Protein AF-A0A966D1I8-F1 (afdb_monomer_lite)

Radius of gyration: 20.54 Å; chains: 1; bounding box: 32×36×70 Å

Foldseek 3Di:
DLVVLLVLLCVLCVPPPDDPVSVVVSVVLSVVLVVQLVVCVVVVDDNVVSNVVSSVVSVVVSVVVVVVVVVVVDDDDDDDDPPPDDPDD

Sequence (89 aa):
MKDRIKTHIENLFADVPENRQINDLREELLANGLSKYDDLIEQGMTPEDAYRSVISGIGDMTGLLSQLRAQKMMDPIYHCGRSRAAHFQ

Secondary structure (DSSP, 8-state):
-HHHHHHHHHHHHHTS---HHHHHHHHHHHHHHHHHHHHHHHTT--HHHHHHHHHHHHHHHHHHHHHHHHHTT--S-------------

pLDDT: mean 76.63, std 17.06, range [41.81, 95.38]

Structure (mmCIF, N/CA/C/O backbone):
data_AF-A0A966D1I8-F1
#
_entry.id   AF-A0A966D1I8-F1
#
loop_
_atom_site.group_PDB
_atom_site.id
_atom_site.type_symbol
_atom_site.label_atom_id
_atom_site.label_alt_id
_atom_site.label_comp_id
_atom_site.label_asym_id
_atom_site.label_entity_id
_atom_site.label_seq_id
_atom_site.pdbx_PDB_ins_code
_atom_site.Cartn_x
_atom_site.Cartn_y
_atom_site.Cartn_z
_atom_site.occupancy
_atom_site.B_iso_or_equiv
_atom_site.auth_seq_id
_atom_site.auth_comp_id
_atom_site.auth_asym_id
_atom_site.auth_atom_id
_atom_site.pdbx_PDB_model_num
ATOM 1 N N . MET A 1 1 ? -8.012 -8.264 6.104 1.00 85.81 1 MET A N 1
ATOM 2 C CA . MET A 1 1 ? -7.835 -7.381 4.924 1.00 85.81 1 MET A CA 1
ATOM 3 C C . MET A 1 1 ? -6.373 -7.106 4.599 1.00 85.81 1 MET A C 1
ATOM 5 O O . MET A 1 1 ? -6.046 -7.119 3.421 1.00 85.81 1 MET A O 1
ATOM 9 N N . LYS A 1 2 ? -5.488 -6.926 5.592 1.00 81.44 2 LYS A N 1
ATOM 10 C CA . LYS A 1 2 ? -4.042 -6.731 5.372 1.00 81.44 2 LYS A CA 1
ATOM 11 C C . LYS A 1 2 ? -3.399 -7.816 4.495 1.00 81.44 2 LYS A C 1
ATOM 13 O O . LYS A 1 2 ? -2.684 -7.482 3.557 1.00 81.44 2 LYS A O 1
ATOM 18 N N . ASP A 1 3 ? -3.756 -9.087 4.691 1.00 88.19 3 ASP A N 1
ATOM 19 C CA . ASP A 1 3 ? -3.296 -10.186 3.825 1.00 88.19 3 ASP A CA 1
ATOM 20 C C . ASP A 1 3 ? -3.688 -9.999 2.358 1.00 88.19 3 ASP A C 1
ATOM 22 O O . ASP A 1 3 ? -2.886 -10.243 1.466 1.00 88.19 3 ASP A O 1
ATOM 26 N N . ARG A 1 4 ? -4.892 -9.477 2.086 1.00 88.94 4 ARG A N 1
ATOM 27 C CA . ARG A 1 4 ? -5.342 -9.199 0.714 1.00 88.94 4 ARG A CA 1
ATOM 28 C C . ARG A 1 4 ? -4.544 -8.071 0.064 1.00 88.94 4 ARG A C 1
ATOM 30 O O . ARG A 1 4 ? -4.395 -8.076 -1.153 1.00 88.94 4 ARG A O 1
ATOM 37 N N . ILE A 1 5 ? -4.064 -7.104 0.851 1.00 87.69 5 ILE A N 1
ATOM 38 C CA . ILE A 1 5 ? -3.178 -6.030 0.372 1.00 87.69 5 ILE A CA 1
ATOM 39 C C . ILE A 1 5 ? -1.828 -6.634 0.013 1.00 87.69 5 ILE A C 1
ATOM 41 O O . ILE A 1 5 ? -1.354 -6.435 -1.101 1.00 87.69 5 ILE A O 1
ATOM 45 N N . LYS A 1 6 ? -1.266 -7.445 0.916 1.00 89.06 6 LYS A N 1
ATOM 46 C CA . LYS A 1 6 ? -0.014 -8.161 0.676 1.00 89.06 6 LYS A CA 1
ATOM 47 C C . LYS A 1 6 ? -0.089 -9.001 -0.596 1.00 89.06 6 LYS A C 1
ATOM 49 O O . LYS A 1 6 ? 0.706 -8.773 -1.495 1.00 89.06 6 LYS A O 1
ATOM 54 N N . THR A 1 7 ? -1.082 -9.880 -0.728 1.00 89.75 7 THR A N 1
ATOM 55 C CA . THR A 1 7 ? -1.252 -10.713 -1.929 1.00 89.75 7 THR A CA 1
ATOM 56 C C . THR A 1 7 ? -1.404 -9.874 -3.199 1.00 89.75 7 THR A C 1
ATOM 58 O O . THR A 1 7 ? -0.860 -10.234 -4.236 1.00 89.75 7 THR A O 1
ATOM 61 N N . HIS A 1 8 ? -2.116 -8.744 -3.143 1.00 88.19 8 HIS A N 1
ATOM 62 C CA . HIS A 1 8 ? -2.254 -7.871 -4.307 1.00 88.19 8 HIS A CA 1
ATOM 63 C C . HIS A 1 8 ? -0.910 -7.269 -4.731 1.00 88.19 8 HIS A C 1
ATOM 65 O O . HIS A 1 8 ? -0.565 -7.319 -5.907 1.00 88.19 8 HIS A O 1
ATOM 71 N N . ILE A 1 9 ? -0.137 -6.752 -3.774 1.00 85.31 9 ILE A N 1
ATOM 72 C CA . ILE A 1 9 ? 1.201 -6.209 -4.028 1.00 85.31 9 ILE A CA 1
ATOM 73 C C . ILE A 1 9 ? 2.118 -7.308 -4.563 1.00 85.31 9 ILE A C 1
ATOM 75 O O . ILE A 1 9 ? 2.778 -7.109 -5.573 1.00 85.31 9 ILE A O 1
ATOM 79 N N . GLU A 1 10 ? 2.117 -8.488 -3.948 1.00 86.50 10 GLU A N 1
ATOM 80 C CA . GLU A 1 10 ? 2.915 -9.627 -4.408 1.00 86.50 10 GLU A CA 1
ATOM 81 C C . GLU A 1 10 ? 2.584 -10.015 -5.851 1.00 86.50 10 GLU A C 1
A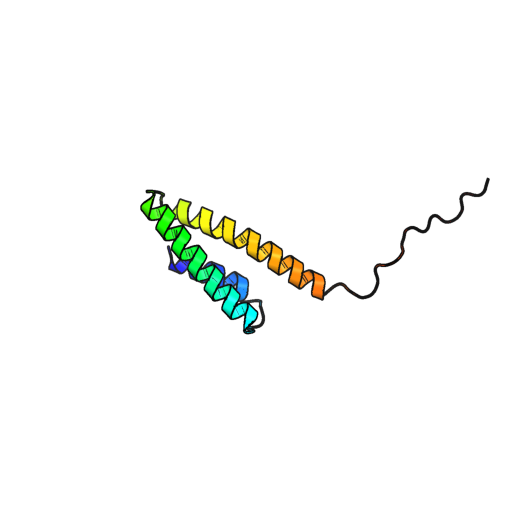TOM 83 O O . GLU A 1 10 ? 3.500 -10.225 -6.639 1.00 86.50 10 GLU A O 1
ATOM 88 N N . ASN A 1 11 ? 1.306 -9.998 -6.235 1.00 86.62 11 ASN A N 1
ATOM 89 C CA . ASN A 1 11 ? 0.893 -10.249 -7.615 1.00 86.62 11 ASN A CA 1
ATOM 90 C C . ASN A 1 11 ? 1.396 -9.176 -8.599 1.00 86.62 11 ASN A C 1
ATOM 92 O O . ASN A 1 11 ? 1.740 -9.515 -9.725 1.00 86.62 11 ASN A O 1
ATOM 96 N N . LEU A 1 12 ? 1.503 -7.902 -8.196 1.00 81.81 12 LEU A N 1
ATOM 97 C CA . LEU A 1 12 ? 2.078 -6.838 -9.044 1.00 81.81 12 LEU A CA 1
ATOM 98 C C . LEU A 1 12 ? 3.576 -7.049 -9.320 1.00 81.81 12 LEU A C 1
ATOM 100 O O . LEU A 1 12 ? 4.110 -6.556 -10.320 1.00 81.81 12 LEU A O 1
ATOM 104 N N . PHE A 1 13 ? 4.251 -7.771 -8.427 1.00 80.12 13 PHE A N 1
ATOM 105 C CA . PHE A 1 13 ? 5.661 -8.122 -8.540 1.00 80.12 13 PHE A CA 1
ATOM 106 C C . PHE A 1 13 ? 5.904 -9.561 -9.024 1.00 80.12 13 PHE A C 1
ATOM 108 O O . PHE A 1 13 ? 7.049 -9.898 -9.300 1.00 80.12 13 PHE A O 1
ATOM 115 N N . ALA A 1 14 ? 4.868 -10.390 -9.183 1.00 83.50 14 ALA A N 1
ATOM 116 C CA . ALA A 1 14 ? 5.008 -11.802 -9.552 1.00 83.50 14 ALA A CA 1
ATOM 117 C C . ALA A 1 14 ? 5.610 -12.006 -10.955 1.00 83.50 14 ALA A C 1
ATOM 119 O O . ALA A 1 14 ? 6.409 -12.915 -11.156 1.00 83.50 14 ALA A O 1
ATOM 120 N N . ASP A 1 15 ? 5.280 -11.126 -11.904 1.00 77.62 15 ASP A N 1
ATOM 121 C CA . ASP A 1 15 ? 5.835 -11.124 -13.268 1.00 77.62 15 ASP A CA 1
ATOM 122 C C . ASP A 1 15 ? 7.175 -10.372 -13.381 1.00 77.62 15 ASP A C 1
ATOM 124 O O . ASP A 1 15 ? 7.694 -10.130 -14.474 1.00 77.62 15 ASP A O 1
ATOM 128 N N . VAL A 1 16 ? 7.739 -9.940 -12.254 1.00 74.69 16 VAL A N 1
ATOM 129 C CA . VAL A 1 16 ? 8.904 -9.060 -12.209 1.00 74.69 16 VAL A CA 1
ATOM 130 C C . VAL A 1 16 ? 10.098 -9.862 -11.732 1.00 74.69 16 VAL A C 1
ATOM 132 O O . VAL A 1 16 ? 10.033 -10.453 -10.657 1.00 74.69 16 VAL A O 1
ATOM 135 N N . PRO A 1 17 ? 11.217 -9.861 -12.475 1.00 79.19 17 PRO A N 1
ATOM 136 C CA . PRO A 1 17 ? 12.415 -10.532 -12.011 1.00 79.19 17 PRO A CA 1
ATOM 137 C C . PRO A 1 17 ? 12.859 -9.941 -10.672 1.00 79.19 17 PRO A C 1
ATOM 139 O O . PRO A 1 17 ? 13.048 -8.722 -10.562 1.00 79.19 17 PRO A O 1
ATOM 142 N N . GLU A 1 18 ? 13.052 -10.806 -9.677 1.00 78.88 18 GLU A N 1
ATOM 143 C CA . GLU A 1 18 ? 13.578 -10.406 -8.377 1.00 78.88 18 GLU A CA 1
ATOM 144 C C . GLU A 1 18 ? 14.957 -9.766 -8.556 1.00 78.88 18 GLU A C 1
ATOM 146 O O . GLU A 1 18 ? 15.907 -10.358 -9.071 1.00 78.88 18 GLU A O 1
ATOM 151 N N . ASN A 1 19 ? 15.063 -8.516 -8.129 1.00 84.31 19 ASN A N 1
ATOM 152 C CA . ASN A 1 19 ? 16.317 -7.791 -8.038 1.00 84.31 19 ASN A CA 1
ATOM 153 C C . ASN A 1 19 ? 16.282 -6.942 -6.761 1.00 84.31 19 ASN A C 1
ATOM 155 O O . ASN A 1 19 ? 15.203 -6.694 -6.223 1.00 84.31 19 ASN A O 1
ATOM 159 N N . ARG A 1 20 ? 17.444 -6.493 -6.262 1.00 86.06 20 ARG A N 1
ATOM 160 C CA . ARG A 1 20 ? 17.491 -5.725 -5.001 1.00 86.06 20 ARG A CA 1
ATOM 161 C C . ARG A 1 20 ? 16.570 -4.509 -5.027 1.00 86.06 20 ARG A C 1
ATOM 163 O O . ARG A 1 20 ? 15.777 -4.350 -4.118 1.00 86.06 20 ARG A O 1
ATOM 170 N N . GLN A 1 21 ? 16.605 -3.734 -6.109 1.00 80.06 21 GLN A N 1
ATOM 171 C CA . GLN A 1 21 ? 15.782 -2.531 -6.248 1.00 80.06 21 GLN A CA 1
ATOM 172 C C . GLN A 1 21 ? 14.275 -2.837 -6.224 1.00 80.06 21 GLN A C 1
ATOM 174 O O . GLN A 1 21 ? 13.494 -2.049 -5.711 1.00 80.06 21 GLN A O 1
ATOM 179 N N . ILE A 1 22 ? 13.856 -3.970 -6.787 1.00 81.38 22 ILE A N 1
ATOM 180 C CA . ILE A 1 22 ? 12.468 -4.429 -6.804 1.00 81.38 22 ILE A CA 1
ATOM 181 C C . ILE A 1 22 ? 12.057 -4.954 -5.432 1.00 81.38 22 ILE A C 1
ATOM 183 O O . ILE A 1 22 ? 10.928 -4.702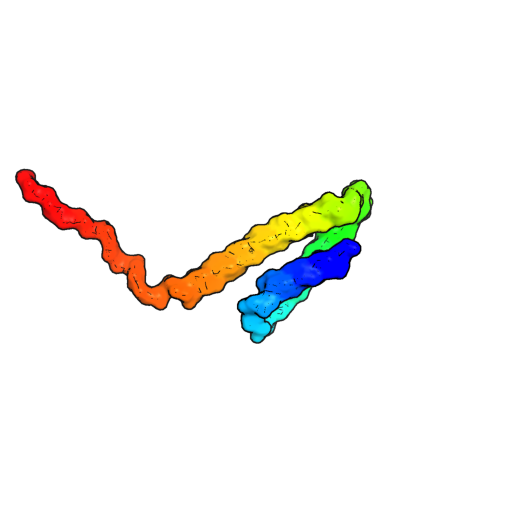 -5.024 1.00 81.38 22 ILE A O 1
ATOM 187 N N . ASN A 1 23 ? 12.953 -5.634 -4.716 1.00 85.81 23 ASN A N 1
ATOM 188 C CA . ASN A 1 23 ? 12.695 -6.058 -3.342 1.00 85.81 23 ASN A CA 1
ATOM 189 C C . ASN A 1 23 ? 12.566 -4.856 -2.403 1.00 85.81 23 ASN A C 1
ATOM 191 O O . ASN A 1 23 ? 11.569 -4.781 -1.693 1.00 85.81 23 ASN A O 1
ATOM 195 N N . ASP A 1 24 ? 13.474 -3.882 -2.487 1.00 88.25 24 ASP A N 1
ATOM 196 C CA . ASP A 1 24 ? 13.390 -2.638 -1.712 1.00 88.25 24 ASP A CA 1
ATOM 197 C C . ASP A 1 24 ? 12.062 -1.911 -2.000 1.00 88.25 24 ASP A C 1
ATOM 199 O O . ASP A 1 24 ? 11.304 -1.588 -1.087 1.00 88.25 24 ASP A O 1
ATOM 203 N N . LEU A 1 25 ? 11.709 -1.753 -3.283 1.00 83.62 25 LEU A N 1
ATOM 204 C CA . LEU A 1 25 ? 10.459 -1.105 -3.688 1.00 83.62 25 LEU A CA 1
ATOM 205 C C . LEU A 1 25 ? 9.216 -1.883 -3.226 1.00 83.62 25 LEU A C 1
ATOM 207 O O . LEU A 1 25 ? 8.205 -1.281 -2.863 1.00 83.62 25 LEU A O 1
ATOM 211 N N . ARG A 1 26 ? 9.266 -3.220 -3.250 1.00 85.62 26 ARG A N 1
ATOM 212 C CA . ARG A 1 26 ? 8.188 -4.092 -2.764 1.00 85.62 26 ARG A CA 1
ATOM 213 C C . ARG A 1 26 ? 7.987 -3.905 -1.267 1.00 85.62 26 ARG A C 1
ATOM 215 O O . ARG A 1 26 ? 6.841 -3.791 -0.838 1.00 85.62 26 ARG A O 1
ATOM 222 N N . GLU A 1 27 ? 9.064 -3.885 -0.488 1.00 89.62 27 GLU A N 1
ATOM 223 C CA . GLU A 1 27 ? 8.996 -3.686 0.959 1.00 89.62 27 GLU A CA 1
ATOM 224 C C . GLU A 1 27 ? 8.486 -2.284 1.308 1.00 89.62 27 GLU A C 1
ATOM 226 O O . GLU A 1 27 ? 7.582 -2.163 2.136 1.00 89.62 27 GLU A O 1
ATOM 231 N N . GLU A 1 28 ? 8.960 -1.244 0.616 1.00 89.12 28 GLU A N 1
ATOM 232 C CA . GLU A 1 28 ? 8.456 0.123 0.789 1.00 89.12 28 GLU A CA 1
ATOM 233 C C . GLU A 1 28 ? 6.964 0.241 0.448 1.00 89.12 28 GLU A C 1
ATOM 235 O O . GLU A 1 28 ? 6.188 0.789 1.234 1.00 89.12 28 GLU A O 1
ATOM 240 N N . LEU A 1 29 ? 6.526 -0.307 -0.692 1.00 86.62 29 LEU A N 1
ATOM 241 C CA . LEU A 1 29 ? 5.115 -0.284 -1.093 1.00 86.62 29 LEU A CA 1
ATOM 242 C C . LEU A 1 29 ? 4.227 -1.068 -0.128 1.00 86.62 29 LEU A C 1
ATOM 244 O O . LEU A 1 29 ? 3.117 -0.627 0.176 1.00 86.62 29 LEU A O 1
ATOM 248 N N 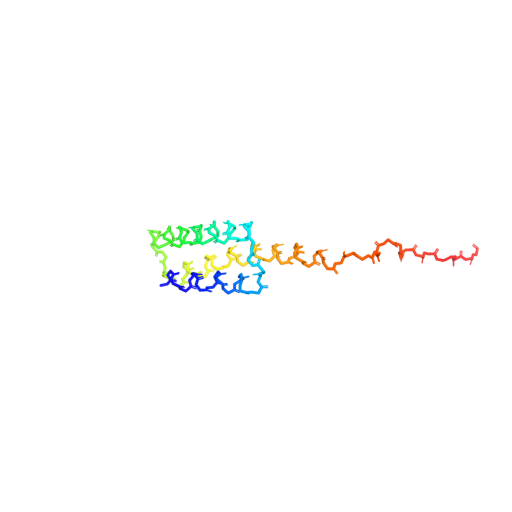. LEU A 1 30 ? 4.704 -2.214 0.361 1.00 89.31 30 LEU A N 1
ATOM 249 C CA . LEU A 1 30 ? 3.990 -3.018 1.345 1.00 89.31 30 LEU A CA 1
ATOM 250 C C . LEU A 1 30 ? 3.838 -2.256 2.664 1.00 89.31 30 LEU A C 1
ATOM 252 O O . LEU A 1 30 ? 2.725 -2.152 3.178 1.00 89.31 30 LEU A O 1
ATOM 256 N N . ALA A 1 31 ? 4.929 -1.698 3.188 1.00 91.00 31 ALA A N 1
ATOM 257 C CA . ALA A 1 31 ? 4.918 -0.934 4.429 1.00 91.00 31 ALA A CA 1
ATOM 258 C C . ALA A 1 31 ? 4.007 0.299 4.320 1.00 91.00 31 ALA A C 1
ATOM 260 O O . ALA A 1 31 ? 3.142 0.503 5.172 1.00 91.00 31 ALA A O 1
ATOM 261 N N . ASN A 1 32 ? 4.130 1.068 3.235 1.00 88.81 32 ASN A N 1
ATOM 262 C CA . ASN A 1 32 ? 3.297 2.242 2.985 1.00 88.81 32 ASN A CA 1
ATOM 263 C C . ASN A 1 32 ? 1.814 1.868 2.824 1.00 88.81 32 ASN A C 1
ATOM 265 O O . ASN A 1 32 ? 0.944 2.507 3.411 1.00 88.81 32 ASN A O 1
ATOM 269 N N . GLY A 1 33 ? 1.509 0.803 2.076 1.00 89.75 33 GLY A N 1
ATOM 270 C CA . GLY A 1 33 ? 0.139 0.330 1.881 1.00 89.75 33 GLY A CA 1
ATOM 271 C C . GLY A 1 33 ? -0.524 -0.143 3.174 1.00 89.75 33 GLY A C 1
ATOM 272 O O . GLY A 1 33 ? -1.686 0.174 3.426 1.00 89.75 33 GLY A O 1
ATOM 273 N N . LEU A 1 34 ? 0.214 -0.875 4.013 1.00 91.44 34 LEU A N 1
ATOM 274 C CA . LEU A 1 34 ? -0.275 -1.334 5.312 1.00 91.44 34 LEU A CA 1
ATOM 275 C C . LEU A 1 34 ? -0.466 -0.173 6.292 1.00 91.44 34 LEU A C 1
ATOM 277 O O . LEU A 1 34 ? -1.526 -0.097 6.906 1.00 91.44 34 LEU A O 1
ATOM 281 N N . SER A 1 35 ? 0.496 0.753 6.378 1.00 93.19 35 SER A N 1
ATOM 282 C CA . SER A 1 35 ? 0.376 1.951 7.221 1.00 93.19 35 SER A CA 1
ATOM 283 C C . SER A 1 35 ? -0.834 2.785 6.813 1.00 93.19 35 SER A C 1
ATOM 285 O O . SER A 1 35 ? -1.669 3.106 7.648 1.00 93.19 35 SER A O 1
ATOM 287 N N . LYS A 1 36 ? -0.998 3.045 5.509 1.00 91.25 36 LYS A N 1
ATOM 288 C CA . LYS A 1 36 ? -2.141 3.798 4.984 1.00 91.25 36 LYS A CA 1
ATOM 289 C C . LYS A 1 36 ? -3.467 3.099 5.277 1.00 91.25 36 LYS A C 1
ATOM 291 O O . LYS A 1 36 ? -4.458 3.765 5.552 1.00 91.25 36 LYS A O 1
ATOM 296 N N . TYR A 1 37 ? -3.505 1.769 5.199 1.00 93.81 37 TYR A N 1
ATOM 297 C CA . TYR A 1 37 ? -4.691 1.003 5.568 1.00 93.81 37 TYR A CA 1
ATOM 298 C C . TYR A 1 37 ? -5.026 1.185 7.050 1.00 93.81 37 TYR A C 1
ATOM 300 O O . TYR A 1 37 ? -6.175 1.477 7.363 1.00 93.81 37 TYR A O 1
ATOM 308 N N . ASP A 1 38 ? -4.043 1.036 7.942 1.00 94.25 38 ASP A N 1
ATOM 309 C CA . ASP A 1 38 ? -4.237 1.240 9.380 1.00 94.25 38 ASP A CA 1
ATOM 310 C C . ASP A 1 38 ? -4.722 2.662 9.685 1.00 94.25 38 ASP A C 1
ATOM 312 O O . ASP A 1 38 ? -5.748 2.802 10.344 1.00 94.25 38 ASP A O 1
ATOM 316 N N . ASP A 1 39 ? -4.106 3.690 9.092 1.00 95.06 39 ASP A N 1
ATOM 317 C CA . ASP A 1 39 ? -4.537 5.083 9.259 1.00 95.06 39 ASP A CA 1
ATOM 318 C C . ASP A 1 39 ? -6.013 5.278 8.869 1.00 95.06 39 ASP A C 1
ATOM 320 O O . ASP A 1 39 ? -6.744 6.032 9.510 1.00 95.06 39 ASP A O 1
ATOM 324 N N . LEU A 1 40 ? -6.469 4.637 7.786 1.00 93.94 40 LEU A N 1
ATOM 325 C CA . LEU A 1 40 ? -7.855 4.745 7.314 1.00 93.94 40 LEU A CA 1
ATOM 326 C C . LEU A 1 40 ? -8.826 3.997 8.237 1.00 93.94 40 LEU A C 1
ATOM 328 O O . LEU A 1 40 ? -9.931 4.483 8.482 1.00 93.94 40 LEU A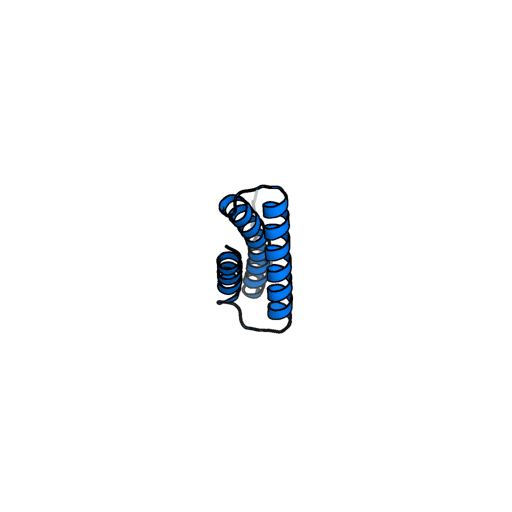 O 1
ATOM 332 N N . ILE A 1 41 ? -8.416 2.849 8.779 1.00 94.50 41 ILE A N 1
ATOM 333 C CA . ILE A 1 41 ? -9.189 2.131 9.799 1.00 94.50 41 ILE A CA 1
ATOM 334 C C . ILE A 1 41 ? -9.317 2.969 11.071 1.00 94.50 41 ILE A C 1
ATOM 336 O O . ILE A 1 41 ? -10.414 3.080 11.615 1.00 94.50 41 ILE A O 1
ATOM 340 N N . GLU A 1 42 ? -8.231 3.595 11.521 1.00 95.38 42 GLU A N 1
ATOM 341 C CA . GLU A 1 42 ? -8.234 4.473 12.696 1.00 95.38 42 GLU A CA 1
ATOM 342 C C . GLU A 1 42 ? -9.096 5.724 12.485 1.00 95.38 42 GLU A C 1
ATOM 344 O O . GLU A 1 42 ? -9.752 6.191 13.415 1.00 95.38 42 GLU A O 1
ATOM 349 N N . GLN A 1 43 ? -9.185 6.220 11.249 1.00 93.81 43 GLN A N 1
ATOM 350 C CA . GLN A 1 43 ? -10.112 7.288 10.854 1.00 93.81 43 GLN A CA 1
ATOM 351 C C . GLN A 1 43 ? -11.589 6.853 10.830 1.00 93.81 43 GLN A C 1
ATOM 353 O O . GLN A 1 43 ? -12.469 7.679 10.585 1.00 93.81 43 GLN A O 1
ATOM 358 N N . GLY A 1 44 ? -11.884 5.575 11.081 1.00 95.19 44 GLY A N 1
ATOM 359 C CA . GLY A 1 44 ? -13.239 5.032 11.102 1.00 95.19 44 GLY A CA 1
ATOM 360 C C . GLY A 1 44 ? -13.774 4.622 9.728 1.00 95.19 44 GLY A C 1
ATOM 361 O O . GLY A 1 44 ? -14.979 4.397 9.597 1.00 95.19 44 GLY A O 1
ATOM 362 N N . MET A 1 45 ? -12.920 4.510 8.700 1.00 94.19 45 MET A N 1
ATOM 363 C CA . MET A 1 45 ? -13.340 3.916 7.429 1.00 94.19 45 MET A CA 1
ATOM 364 C C . MET A 1 45 ? -13.574 2.414 7.567 1.00 94.19 45 MET A C 1
ATOM 366 O O . MET A 1 45 ? -12.970 1.720 8.387 1.00 94.19 45 MET A O 1
ATOM 370 N N . THR A 1 46 ? -14.433 1.888 6.695 1.00 94.88 46 THR A N 1
ATOM 371 C CA . THR A 1 46 ? -14.641 0.447 6.613 1.00 94.88 46 THR A CA 1
ATOM 372 C C . THR A 1 46 ? -13.387 -0.252 6.070 1.00 94.88 46 THR A C 1
ATOM 374 O O . THR A 1 46 ? -12.670 0.305 5.229 1.00 94.88 46 THR A O 1
ATOM 377 N N . PRO A 1 47 ? -13.136 -1.506 6.478 1.00 90.81 47 PRO A N 1
ATOM 378 C CA . PRO A 1 47 ? -12.076 -2.330 5.906 1.00 90.81 47 PRO A CA 1
ATOM 379 C C . PRO A 1 47 ? -12.115 -2.448 4.381 1.00 90.81 47 PRO A C 1
ATOM 381 O O . PRO A 1 47 ? -11.059 -2.534 3.754 1.00 90.81 47 PRO A O 1
ATOM 384 N N . GLU A 1 48 ? -13.300 -2.450 3.765 1.00 92.12 48 GLU A N 1
ATOM 385 C CA . GLU A 1 48 ? -13.418 -2.477 2.307 1.00 92.12 48 GLU A CA 1
ATOM 386 C C . GLU A 1 48 ? -13.027 -1.146 1.653 1.00 92.12 48 GLU A C 1
ATOM 388 O O . GLU A 1 48 ? -12.293 -1.157 0.663 1.00 92.12 48 GLU A O 1
ATOM 393 N N . ASP A 1 49 ? -13.494 -0.008 2.174 1.00 93.25 49 ASP A N 1
ATOM 394 C CA . ASP A 1 49 ? -13.163 1.313 1.623 1.00 93.25 49 ASP A CA 1
ATOM 395 C C . ASP A 1 49 ? -11.675 1.625 1.777 1.00 93.25 49 ASP A C 1
ATOM 397 O O . ASP A 1 49 ? -11.021 2.027 0.808 1.00 93.25 49 ASP A O 1
ATOM 401 N N . ALA A 1 50 ? -11.124 1.352 2.963 1.00 93.88 50 ALA A N 1
ATOM 402 C CA . ALA A 1 50 ? -9.703 1.496 3.243 1.00 93.88 50 ALA A CA 1
ATOM 403 C C . ALA A 1 50 ? -8.866 0.648 2.275 1.00 93.88 50 ALA A C 1
ATOM 405 O O . ALA A 1 50 ? -7.914 1.139 1.665 1.00 93.88 50 ALA A O 1
ATOM 406 N N . TYR A 1 51 ? -9.272 -0.608 2.054 1.00 91.50 51 TYR A N 1
ATOM 407 C CA . TYR A 1 51 ? -8.629 -1.490 1.083 1.00 91.50 51 TYR A CA 1
ATOM 408 C C . TYR A 1 51 ? -8.651 -0.900 -0.332 1.00 91.50 51 TYR A C 1
ATOM 410 O O . TYR A 1 51 ? -7.597 -0.789 -0.956 1.00 91.50 51 TYR A O 1
ATOM 418 N N . ARG A 1 52 ? -9.817 -0.476 -0.844 1.00 90.62 52 ARG A N 1
ATOM 419 C CA . ARG A 1 52 ? -9.907 0.095 -2.202 1.00 90.62 52 ARG A CA 1
ATOM 420 C C . ARG A 1 52 ? -9.034 1.336 -2.362 1.00 90.62 52 ARG A C 1
ATOM 422 O O . ARG A 1 52 ? -8.391 1.481 -3.398 1.00 90.62 52 ARG A O 1
ATOM 429 N N . SER A 1 53 ? -8.993 2.208 -1.354 1.00 90.75 53 SER A N 1
ATOM 430 C CA . SER A 1 53 ? -8.178 3.424 -1.400 1.00 90.75 53 SER A CA 1
ATOM 431 C C . SER A 1 53 ? -6.684 3.104 -1.471 1.00 90.75 53 SER A C 1
ATOM 433 O O . SER A 1 53 ? -5.960 3.728 -2.246 1.00 90.75 53 SER A O 1
ATOM 435 N N . VAL A 1 54 ? -6.224 2.112 -0.701 1.00 91.12 54 VAL A N 1
ATOM 436 C CA . VAL A 1 54 ? -4.824 1.668 -0.716 1.00 91.12 54 VAL A CA 1
ATOM 437 C C . VAL A 1 54 ? -4.459 1.025 -2.050 1.00 91.12 54 VAL A C 1
ATOM 439 O O . VAL A 1 54 ? -3.460 1.406 -2.655 1.00 91.12 54 VAL A O 1
ATOM 442 N N . ILE A 1 55 ? -5.284 0.100 -2.552 1.00 87.88 55 ILE A N 1
ATOM 443 C CA . ILE A 1 55 ? -5.026 -0.566 -3.836 1.00 87.88 55 ILE A CA 1
ATOM 444 C C . ILE A 1 55 ? -5.028 0.435 -4.997 1.00 87.88 55 ILE A C 1
ATOM 446 O O . ILE A 1 55 ? -4.156 0.362 -5.859 1.00 87.88 55 ILE A O 1
ATOM 450 N N . SER A 1 56 ? -5.950 1.402 -5.004 1.00 87.06 56 SER A N 1
ATOM 451 C CA . SER A 1 56 ? -5.988 2.448 -6.031 1.00 87.06 56 SER A CA 1
ATOM 452 C C . SER A 1 56 ? -4.723 3.310 -6.028 1.00 87.06 56 SER A C 1
ATOM 454 O O . SER A 1 56 ? -4.222 3.645 -7.098 1.00 87.06 56 SER A O 1
ATOM 456 N N . GLY A 1 57 ? -4.194 3.656 -4.849 1.00 83.00 57 GLY A N 1
ATOM 457 C CA . GLY A 1 57 ? -2.958 4.437 -4.733 1.00 83.00 57 GLY A CA 1
ATOM 458 C C . GLY A 1 57 ? -1.710 3.661 -5.164 1.00 83.00 57 GLY A C 1
ATOM 459 O O . GLY A 1 57 ? -0.838 4.210 -5.831 1.00 83.00 57 GLY A O 1
ATOM 460 N N . ILE A 1 58 ? -1.638 2.370 -4.831 1.00 81.88 58 ILE A N 1
ATOM 461 C CA . ILE A 1 58 ? -0.530 1.491 -5.234 1.00 81.88 58 ILE A CA 1
ATOM 462 C C . ILE A 1 58 ? -0.562 1.218 -6.742 1.00 81.88 58 ILE A C 1
ATOM 464 O O . ILE A 1 58 ? 0.480 1.255 -7.398 1.00 81.88 58 ILE A O 1
ATOM 468 N N . GLY A 1 59 ? -1.751 0.973 -7.299 1.00 71.19 59 GLY A N 1
ATOM 469 C CA . GLY A 1 59 ? -1.946 0.687 -8.719 1.00 71.19 59 GLY A CA 1
ATOM 470 C C . GLY A 1 59 ? -1.353 1.768 -9.625 1.00 71.19 59 GLY A C 1
ATOM 471 O O . GLY A 1 59 ? -0.642 1.441 -10.574 1.00 71.19 59 GLY A O 1
ATOM 472 N N . ASP A 1 60 ? -1.548 3.042 -9.285 1.00 73.44 60 ASP A N 1
ATOM 473 C CA . ASP A 1 60 ? -1.012 4.179 -10.045 1.00 73.44 60 ASP A CA 1
ATOM 474 C C . ASP A 1 60 ? 0.534 4.208 -10.044 1.00 73.44 60 ASP A C 1
ATOM 476 O O . ASP A 1 60 ? 1.184 4.312 -11.089 1.00 73.44 60 ASP A O 1
ATOM 480 N N . MET A 1 61 ? 1.154 3.959 -8.884 1.00 68.31 61 MET A N 1
ATOM 481 C CA . MET A 1 61 ? 2.617 3.865 -8.763 1.00 68.31 61 MET A CA 1
ATOM 482 C C . MET A 1 61 ? 3.187 2.674 -9.547 1.00 68.31 61 MET A C 1
ATOM 484 O O . MET A 1 61 ? 4.228 2.782 -10.200 1.00 68.31 61 MET A O 1
ATOM 488 N N . THR A 1 62 ? 2.493 1.533 -9.538 1.00 66.75 62 THR A N 1
ATOM 489 C CA . THR A 1 62 ? 2.903 0.376 -10.347 1.00 66.75 62 THR A CA 1
ATOM 490 C C . THR A 1 62 ? 2.676 0.580 -11.845 1.00 66.75 62 THR A C 1
ATOM 492 O O . THR A 1 62 ? 3.450 0.058 -12.647 1.00 66.75 62 THR A O 1
ATOM 495 N N . GLY A 1 63 ? 1.694 1.394 -12.243 1.00 66.81 63 GLY A N 1
ATOM 496 C CA . GLY A 1 63 ? 1.493 1.814 -13.630 1.00 66.81 63 GLY A CA 1
ATOM 497 C C . GLY A 1 63 ? 2.674 2.626 -14.166 1.00 66.81 63 GLY A C 1
ATOM 498 O O . GLY A 1 63 ? 3.131 2.390 -15.286 1.00 66.81 63 GLY A O 1
ATOM 499 N N . LEU A 1 64 ? 3.238 3.518 -13.350 1.00 69.44 64 LEU A N 1
ATOM 500 C CA . LEU A 1 64 ? 4.498 4.218 -13.640 1.00 69.44 64 LEU A CA 1
ATOM 501 C C . LEU A 1 64 ? 5.678 3.246 -13.792 1.00 69.44 64 LEU A C 1
ATOM 503 O O . LEU A 1 64 ? 6.444 3.339 -14.752 1.00 69.44 64 LEU A O 1
ATOM 507 N N . LEU A 1 65 ? 5.792 2.259 -12.901 1.00 66.06 65 LEU A N 1
ATOM 508 C CA . LEU A 1 65 ? 6.832 1.230 -12.986 1.00 66.06 65 LEU A CA 1
ATOM 509 C C . LEU A 1 65 ? 6.695 0.365 -14.251 1.00 66.06 65 LEU A C 1
ATOM 511 O O . LEU A 1 65 ? 7.695 0.037 -14.888 1.00 66.06 65 LEU A O 1
ATOM 515 N N . SER A 1 66 ? 5.467 0.026 -14.646 1.00 64.19 66 SER A N 1
ATOM 516 C CA . SER A 1 66 ? 5.180 -0.715 -15.878 1.00 64.19 66 SER A CA 1
ATOM 517 C C . SER A 1 66 ? 5.550 0.089 -17.130 1.00 64.19 66 SER A C 1
ATOM 519 O O . SER A 1 66 ? 6.160 -0.449 -18.050 1.00 64.19 66 SER A O 1
ATOM 521 N N . GLN A 1 67 ? 5.296 1.400 -17.140 1.00 62.94 67 GLN A N 1
ATOM 522 C CA . GLN A 1 67 ? 5.739 2.288 -18.222 1.00 62.94 67 GLN A CA 1
ATOM 523 C C . GLN A 1 67 ? 7.270 2.367 -18.326 1.00 62.94 67 GLN A C 1
ATOM 525 O O . GLN A 1 67 ? 7.809 2.331 -19.432 1.00 62.94 67 GLN A O 1
ATOM 530 N N . LEU A 1 68 ? 7.988 2.394 -17.198 1.00 61.09 68 LEU A N 1
ATOM 531 C CA . LEU A 1 68 ? 9.456 2.322 -17.184 1.00 61.09 68 LEU A CA 1
ATOM 532 C C . LEU A 1 68 ? 9.980 0.964 -17.685 1.00 61.09 68 LEU A C 1
ATOM 534 O O . LEU A 1 68 ? 11.000 0.910 -18.373 1.00 61.09 68 LEU A O 1
ATOM 538 N N . ARG A 1 69 ? 9.275 -0.138 -17.392 1.00 59.25 69 ARG A N 1
ATOM 539 C CA . ARG A 1 69 ? 9.584 -1.467 -17.955 1.00 59.25 69 ARG A CA 1
ATOM 540 C C . ARG A 1 69 ? 9.344 -1.513 -19.464 1.00 59.25 69 ARG A C 1
ATOM 542 O O . ARG A 1 69 ? 10.198 -2.018 -20.186 1.00 59.25 69 ARG A O 1
ATOM 549 N N . ALA A 1 70 ? 8.234 -0.946 -19.936 1.00 55.59 70 ALA A N 1
ATOM 550 C CA . ALA A 1 70 ? 7.895 -0.871 -21.356 1.00 55.59 70 ALA A CA 1
ATOM 551 C C . ALA A 1 70 ? 8.885 0.002 -22.146 1.00 55.59 70 ALA A C 1
ATOM 553 O O . ALA A 1 70 ? 9.253 -0.353 -23.264 1.00 55.59 70 ALA A O 1
ATOM 554 N N . GLN A 1 71 ? 9.405 1.083 -21.549 1.00 50.47 71 GLN A N 1
ATOM 555 C CA . GLN A 1 71 ? 10.462 1.892 -22.167 1.00 50.47 71 GLN A CA 1
ATOM 556 C C . GLN A 1 71 ? 11.760 1.109 -22.399 1.00 50.47 71 GLN A C 1
ATOM 558 O O . GLN A 1 71 ? 12.476 1.393 -23.353 1.00 50.47 71 GLN A O 1
ATOM 563 N N . LYS A 1 72 ? 12.054 0.072 -21.603 1.00 42.94 72 LYS A N 1
ATOM 564 C CA . LYS A 1 72 ? 13.242 -0.770 -21.821 1.00 42.94 72 LYS A CA 1
ATOM 565 C C . LYS A 1 72 ? 13.087 -1.785 -22.966 1.00 42.94 72 LYS A C 1
ATOM 567 O O . LYS A 1 72 ? 14.054 -2.469 -23.285 1.00 42.94 72 LYS A O 1
ATOM 572 N N . MET A 1 73 ? 11.909 -1.865 -23.596 1.00 42.59 73 MET A N 1
ATOM 573 C CA . MET A 1 73 ? 11.641 -2.683 -24.790 1.00 42.59 73 MET A CA 1
ATOM 574 C C . MET A 1 73 ? 11.392 -1.860 -26.067 1.00 42.59 73 MET A C 1
ATOM 576 O O . MET A 1 73 ? 11.115 -2.437 -27.116 1.00 42.59 73 MET A O 1
ATOM 580 N N . MET A 1 74 ? 11.547 -0.532 -26.020 1.00 41.81 74 MET A N 1
ATOM 581 C CA . MET A 1 74 ? 11.546 0.330 -27.207 1.00 41.81 74 MET A CA 1
ATOM 582 C C . MET A 1 74 ? 12.773 1.247 -27.217 1.00 41.81 74 MET A C 1
ATOM 584 O O . MET A 1 74 ? 12.669 2.429 -26.922 1.00 41.81 74 MET A O 1
ATOM 588 N N . ASP A 1 75 ? 13.924 0.704 -27.610 1.00 47.84 75 ASP A N 1
ATOM 589 C CA . ASP A 1 75 ? 14.753 1.370 -28.624 1.00 47.84 75 ASP A CA 1
ATOM 590 C C . ASP A 1 75 ? 15.550 0.281 -29.368 1.00 47.84 75 ASP A C 1
ATOM 592 O O . ASP A 1 75 ? 16.255 -0.515 -28.742 1.00 47.84 75 ASP A O 1
ATOM 596 N N . PRO A 1 76 ? 15.354 0.160 -30.691 1.00 49.22 76 PRO A N 1
ATOM 597 C CA . PRO A 1 76 ? 16.138 1.027 -31.550 1.00 49.22 76 PRO A CA 1
ATOM 598 C C . PRO A 1 76 ? 15.282 1.706 -32.629 1.00 49.22 76 PRO A C 1
ATOM 600 O O . PRO A 1 76 ? 14.604 1.044 -33.411 1.00 49.22 76 PRO A O 1
ATOM 603 N N . ILE A 1 77 ? 15.428 3.029 -32.736 1.00 51.28 77 ILE A N 1
ATOM 604 C CA . ILE A 1 77 ? 15.020 3.866 -33.882 1.00 51.28 77 ILE A CA 1
ATOM 605 C C . ILE A 1 77 ? 13.534 4.277 -33.898 1.00 51.28 77 ILE A C 1
ATOM 607 O O . ILE A 1 77 ? 12.734 3.787 -34.687 1.00 51.28 77 ILE A O 1
ATOM 611 N N . TYR A 1 78 ? 13.200 5.340 -33.166 1.00 50.94 78 TYR A N 1
ATOM 612 C CA . TYR A 1 78 ? 12.285 6.358 -33.701 1.00 50.94 78 TYR A CA 1
ATOM 613 C C . TYR A 1 78 ? 12.939 7.736 -33.606 1.00 50.94 78 TYR A C 1
ATOM 615 O O . TYR A 1 78 ? 12.570 8.604 -32.817 1.00 50.94 78 TYR A O 1
ATOM 623 N N . HIS A 1 79 ? 13.925 7.960 -34.471 1.00 51.03 79 HIS A N 1
ATOM 624 C CA . HIS A 1 79 ? 14.097 9.274 -35.072 1.00 51.03 79 HIS A CA 1
ATOM 625 C C . HIS A 1 79 ? 13.675 9.201 -36.539 1.00 51.03 79 HIS A C 1
ATOM 627 O O . HIS A 1 79 ? 14.097 8.323 -37.282 1.00 51.03 79 HIS A O 1
ATOM 633 N N . CYS A 1 80 ? 12.887 10.205 -36.924 1.00 45.12 80 CYS A N 1
ATOM 634 C CA . CYS A 1 80 ? 12.527 10.614 -38.278 1.00 45.12 80 CYS A CA 1
ATOM 635 C C . CYS A 1 80 ? 11.356 9.890 -38.967 1.00 45.12 80 CYS A C 1
ATOM 637 O O . CYS A 1 80 ? 11.491 8.858 -39.613 1.00 45.12 80 CYS A O 1
ATOM 639 N N . GLY A 1 81 ? 10.204 10.566 -38.920 1.00 43.97 81 GLY A N 1
ATOM 640 C CA . GLY A 1 81 ? 9.068 10.332 -39.806 1.00 43.97 81 GLY A CA 1
ATOM 641 C C . GLY A 1 81 ? 8.248 11.593 -40.082 1.00 43.97 81 GLY A C 1
ATOM 642 O O . GLY A 1 81 ? 7.065 11.491 -40.379 1.00 43.97 81 GLY A O 1
ATOM 643 N N . ARG A 1 82 ? 8.839 12.795 -39.994 1.00 48.62 82 ARG A N 1
ATOM 644 C CA . ARG A 1 82 ? 8.246 13.996 -40.609 1.00 48.62 82 ARG A CA 1
ATOM 645 C C . ARG A 1 82 ? 8.884 14.215 -41.978 1.00 48.62 82 ARG A C 1
ATOM 647 O O . ARG A 1 82 ? 9.455 15.264 -42.249 1.00 48.62 82 ARG A O 1
ATOM 654 N N . SER A 1 83 ? 8.762 13.215 -42.849 1.00 47.75 83 SER A N 1
ATOM 655 C CA . SER A 1 83 ? 8.901 13.422 -44.287 1.00 47.75 83 SER A CA 1
ATOM 656 C C . SER A 1 83 ? 7.712 14.256 -44.751 1.00 47.75 83 SER A C 1
ATOM 658 O O . SER A 1 83 ? 6.664 13.722 -45.098 1.00 47.75 83 SER A O 1
ATOM 660 N N . ARG A 1 84 ? 7.858 15.584 -44.769 1.00 47.25 84 ARG A N 1
ATOM 661 C CA . ARG A 1 84 ? 7.186 16.357 -45.816 1.00 47.25 84 ARG A CA 1
ATOM 662 C C . ARG A 1 84 ? 8.089 16.295 -47.032 1.00 47.25 84 ARG A C 1
ATOM 664 O O . ARG A 1 84 ? 8.967 17.131 -47.216 1.00 47.25 84 ARG A O 1
ATOM 671 N N . ALA A 1 85 ? 7.888 15.242 -47.817 1.00 49.88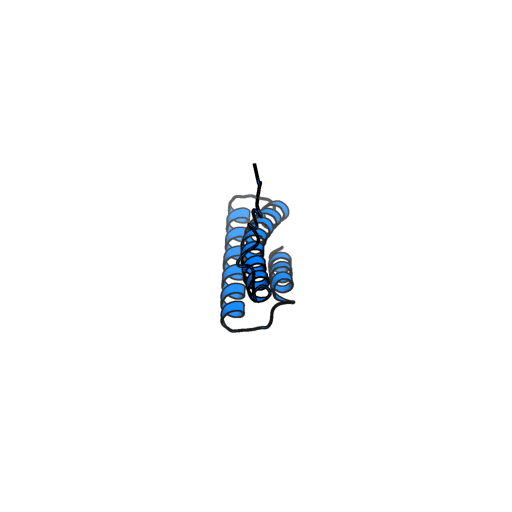 85 ALA A N 1
ATOM 672 C CA . ALA A 1 85 ? 8.246 15.279 -49.217 1.00 49.88 85 ALA A CA 1
ATOM 673 C C . ALA A 1 85 ? 7.521 16.467 -49.869 1.00 49.88 85 ALA A C 1
ATOM 675 O O . ALA A 1 85 ? 6.364 16.744 -49.552 1.00 49.88 85 ALA A O 1
ATOM 676 N N . ALA A 1 86 ? 8.273 17.170 -50.710 1.00 52.56 86 ALA A N 1
ATOM 677 C CA . ALA A 1 86 ? 7.862 18.084 -51.764 1.00 52.56 86 ALA A CA 1
ATOM 678 C C . ALA A 1 86 ? 6.348 18.314 -51.929 1.00 52.56 86 ALA A C 1
ATOM 680 O O . ALA A 1 86 ? 5.625 17.435 -52.393 1.00 52.56 86 ALA A O 1
ATOM 681 N N . HIS A 1 87 ? 5.913 19.557 -51.707 1.00 52.12 87 HIS A N 1
ATOM 682 C CA . HIS A 1 87 ? 4.863 20.121 -52.551 1.00 52.12 87 HIS A CA 1
ATOM 683 C C . HIS A 1 87 ? 5.545 21.055 -53.542 1.00 52.12 87 HIS A C 1
ATOM 685 O O . HIS A 1 87 ? 5.979 22.151 -53.204 1.00 52.12 87 HIS A O 1
ATOM 691 N N . PHE A 1 88 ? 5.719 20.526 -54.745 1.00 50.72 88 PHE A N 1
ATOM 692 C CA . PHE A 1 88 ? 6.066 21.259 -55.949 1.00 50.72 88 PHE A CA 1
ATOM 693 C C . PHE A 1 88 ? 4.856 22.132 -56.321 1.00 50.72 88 PHE A C 1
ATOM 695 O O . PHE A 1 88 ? 3.768 21.587 -56.544 1.00 50.72 88 PHE A O 1
ATOM 702 N N . GLN A 1 89 ? 5.036 23.454 -56.342 1.00 6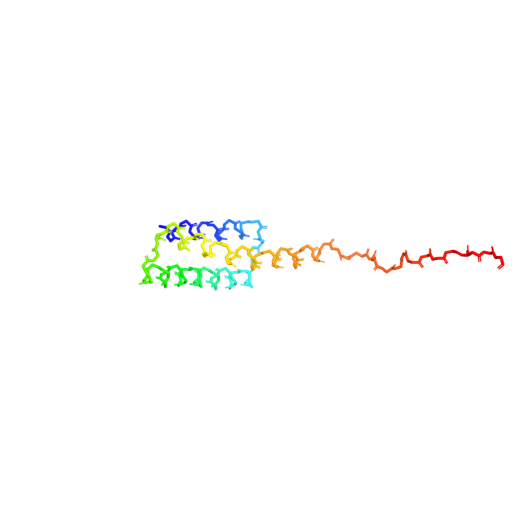1.06 89 GLN A N 1
ATOM 703 C CA . GLN A 1 89 ? 4.362 24.421 -57.221 1.00 61.06 89 GLN A CA 1
ATOM 704 C C . GLN A 1 89 ? 4.966 25.809 -57.026 1.00 61.06 89 GLN A C 1
ATOM 706 O O . GLN A 1 89 ? 5.078 26.234 -55.855 1.00 61.06 89 GLN A O 1
#